Protein AF-A0A453PGH8-F1 (afdb_monomer)

Secondary structure (DSSP, 8-state):
-HHHHHHHHHHHHHHHHHHHHHHHHHHHHHHHHHHHHHHHHHHHHHHHHHHHHHHHHHHHHHHHHHHHHHHHHHTS----PPPPPP-------------HHHHHHTT--HHHHHHHHH--GGGGTT--TTSTTTTTS----------

Structure (mmCIF, N/CA/C/O backbone):
data_AF-A0A453PGH8-F1
#
_entry.id   AF-A0A453PGH8-F1
#
loop_
_atom_site.group_PDB
_atom_site.id
_atom_site.type_symbol
_atom_site.label_atom_id
_atom_site.label_alt_id
_atom_site.label_comp_id
_atom_site.label_asym_id
_atom_site.label_entity_id
_atom_site.label_seq_id
_atom_site.pdbx_PDB_ins_code
_atom_site.Cartn_x
_atom_site.Cartn_y
_atom_site.Cartn_z
_atom_site.occupancy
_atom_site.B_iso_or_equiv
_atom_site.auth_seq_id
_atom_site.auth_comp_id
_atom_site.auth_asym_id
_atom_site.auth_atom_id
_atom_site.pdbx_PDB_model_num
ATOM 1 N N . MET A 1 1 ? 43.476 4.908 -51.889 1.00 69.38 1 MET A N 1
ATOM 2 C CA . MET A 1 1 ? 43.197 3.879 -50.854 1.00 69.38 1 MET A CA 1
ATOM 3 C C . MET A 1 1 ? 42.630 4.506 -49.566 1.00 69.38 1 MET A C 1
ATOM 5 O O . MET A 1 1 ? 42.562 3.860 -48.531 1.00 69.38 1 MET A O 1
ATOM 9 N N . ASP A 1 2 ? 42.123 5.737 -49.634 1.00 84.56 2 ASP A N 1
ATOM 10 C CA . ASP A 1 2 ? 42.103 6.663 -48.493 1.00 84.56 2 ASP A CA 1
ATOM 11 C C . ASP A 1 2 ? 40.789 6.645 -47.694 1.00 84.56 2 ASP A C 1
ATOM 13 O O . ASP A 1 2 ? 40.747 7.006 -46.518 1.00 84.56 2 ASP A O 1
ATOM 17 N N . LEU A 1 3 ? 39.697 6.183 -48.313 1.00 89.62 3 LEU A N 1
ATOM 18 C CA . LEU A 1 3 ? 38.381 6.121 -47.669 1.00 89.62 3 LEU A CA 1
ATOM 19 C C . LEU A 1 3 ? 38.356 5.104 -46.519 1.00 89.62 3 LEU A C 1
ATOM 21 O O . LEU A 1 3 ? 37.729 5.343 -45.489 1.00 89.62 3 LEU A O 1
ATOM 25 N N . TRP A 1 4 ? 39.062 3.984 -46.683 1.00 89.38 4 TRP A N 1
ATOM 26 C CA . TRP A 1 4 ? 39.087 2.904 -45.699 1.00 89.38 4 TRP A CA 1
ATOM 27 C C . TRP A 1 4 ? 39.908 3.275 -44.457 1.00 89.38 4 TRP A C 1
ATOM 29 O O . TRP A 1 4 ? 39.476 3.028 -43.332 1.00 89.38 4 TRP A O 1
ATOM 39 N N . GLU A 1 5 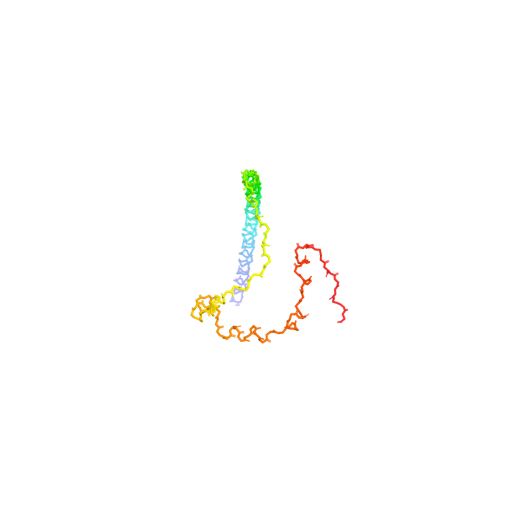? 41.043 3.956 -44.636 1.00 91.38 5 GLU A N 1
ATOM 40 C CA . GLU A 1 5 ? 41.844 4.474 -43.519 1.00 91.38 5 GLU A CA 1
ATOM 41 C C . GLU A 1 5 ? 41.102 5.563 -42.739 1.00 91.38 5 GLU A C 1
ATOM 43 O O . GLU A 1 5 ? 41.084 5.540 -41.506 1.00 91.38 5 GLU A O 1
ATOM 48 N N . ARG A 1 6 ? 40.406 6.469 -43.439 1.00 90.25 6 ARG A N 1
ATOM 49 C CA . ARG A 1 6 ? 39.601 7.516 -42.798 1.00 90.25 6 ARG A CA 1
ATOM 50 C C . ARG A 1 6 ? 38.411 6.942 -42.028 1.00 90.25 6 ARG A C 1
ATOM 52 O O . ARG A 1 6 ? 38.152 7.372 -40.906 1.00 90.25 6 ARG A O 1
ATOM 59 N N . ALA A 1 7 ? 37.728 5.941 -42.587 1.00 91.25 7 ALA A N 1
ATOM 60 C CA . ALA A 1 7 ? 36.650 5.231 -41.900 1.00 91.25 7 ALA A CA 1
ATOM 61 C C . ALA A 1 7 ? 37.157 4.509 -40.639 1.00 91.25 7 ALA A C 1
ATOM 63 O O . ALA A 1 7 ? 36.524 4.585 -39.587 1.00 91.25 7 ALA A O 1
ATOM 64 N N . ARG A 1 8 ? 38.330 3.866 -40.712 1.00 92.25 8 ARG A N 1
ATOM 65 C CA . ARG A 1 8 ? 38.954 3.188 -39.568 1.00 92.25 8 ARG A CA 1
ATOM 66 C C . ARG A 1 8 ? 39.370 4.164 -38.467 1.00 92.25 8 ARG A C 1
ATOM 68 O O . ARG A 1 8 ? 39.142 3.885 -37.293 1.00 92.25 8 ARG A O 1
ATOM 75 N N . SER A 1 9 ? 39.944 5.307 -38.839 1.00 91.44 9 SER A N 1
ATOM 76 C CA . SER A 1 9 ? 40.297 6.376 -37.900 1.00 91.44 9 SER A CA 1
ATOM 77 C C . SER A 1 9 ? 39.057 6.936 -37.194 1.00 91.44 9 SER A C 1
ATOM 79 O O . SER A 1 9 ? 39.047 7.014 -35.967 1.00 91.44 9 SER A O 1
ATOM 81 N N . PHE A 1 10 ? 37.980 7.216 -37.936 1.00 92.81 10 PHE A N 1
ATOM 82 C CA . PHE A 1 10 ? 36.728 7.720 -37.364 1.00 92.81 10 PHE A CA 1
ATOM 83 C C . PHE A 1 10 ? 36.059 6.703 -36.431 1.00 92.81 10 PHE A C 1
ATOM 85 O O . PHE A 1 10 ? 35.632 7.060 -35.335 1.00 92.81 10 PHE A O 1
ATOM 92 N N . ALA A 1 11 ? 36.018 5.424 -36.819 1.00 91.88 11 ALA A N 1
ATOM 93 C CA . ALA A 1 11 ? 35.496 4.357 -35.967 1.00 91.88 11 ALA A CA 1
ATOM 94 C C . ALA A 1 11 ? 36.310 4.211 -34.669 1.00 91.88 11 ALA A C 1
ATOM 96 O O . ALA A 1 11 ? 35.733 4.042 -33.597 1.00 91.88 11 ALA A O 1
ATOM 97 N N . GLY A 1 12 ? 37.640 4.328 -34.748 1.00 91.12 12 GLY A N 1
ATOM 98 C CA . GLY A 1 12 ? 38.514 4.315 -33.574 1.00 91.12 12 GLY A CA 1
ATOM 99 C C . GLY A 1 12 ? 38.273 5.505 -32.641 1.00 91.12 12 GLY A C 1
ATOM 100 O O . GLY A 1 12 ? 38.199 5.333 -31.424 1.00 91.12 12 GLY A O 1
ATOM 101 N N . GLU A 1 13 ? 38.098 6.705 -33.197 1.00 89.56 13 GLU A N 1
ATOM 102 C CA . GLU A 1 13 ? 37.839 7.911 -32.406 1.00 89.56 13 GLU A CA 1
ATOM 103 C C . GLU A 1 13 ? 36.441 7.893 -31.766 1.00 89.56 13 GLU A C 1
ATOM 105 O O . GLU A 1 13 ? 36.288 8.239 -30.592 1.00 89.56 13 GLU A O 1
ATOM 110 N N . ALA A 1 14 ? 35.431 7.407 -32.494 1.00 90.69 14 ALA A N 1
ATOM 111 C CA . ALA A 1 14 ? 34.078 7.212 -31.982 1.00 90.69 14 ALA A CA 1
ATOM 112 C C . ALA A 1 14 ? 34.034 6.159 -30.863 1.00 90.69 14 ALA A C 1
ATOM 114 O O . ALA A 1 14 ? 33.400 6.384 -29.832 1.00 90.69 14 ALA A O 1
ATOM 115 N N . ALA A 1 15 ? 34.753 5.042 -31.020 1.00 90.38 15 ALA A N 1
ATOM 116 C CA . ALA A 1 15 ? 34.853 4.013 -29.988 1.00 90.38 15 ALA A CA 1
ATOM 117 C C . ALA A 1 15 ? 35.498 4.560 -28.704 1.00 90.38 15 ALA A C 1
ATOM 119 O O . ALA A 1 15 ? 34.977 4.342 -27.609 1.00 90.38 15 ALA A O 1
ATOM 120 N N . LYS A 1 16 ? 36.582 5.337 -28.834 1.00 92.06 16 LYS A N 1
ATOM 121 C CA . LYS A 1 16 ? 37.248 5.972 -27.689 1.00 92.06 16 LYS A CA 1
ATOM 122 C C . LYS A 1 16 ? 36.323 6.964 -26.975 1.00 92.06 16 LYS A C 1
ATOM 124 O O . LYS A 1 16 ? 36.160 6.872 -25.761 1.00 92.06 16 LYS A O 1
ATOM 129 N N . ARG A 1 17 ? 35.641 7.837 -27.726 1.00 90.25 17 ARG A N 1
ATOM 130 C CA . ARG A 1 17 ? 34.649 8.785 -27.184 1.00 90.25 17 ARG A CA 1
ATOM 131 C C . ARG A 1 17 ? 33.501 8.070 -26.467 1.00 90.25 17 ARG A C 1
ATOM 133 O O . ARG A 1 17 ? 33.104 8.483 -25.382 1.00 90.25 17 ARG A O 1
ATOM 140 N N . SER A 1 18 ? 32.997 6.973 -27.034 1.00 88.19 18 SER A N 1
ATOM 141 C CA . SER A 1 18 ? 31.947 6.153 -26.415 1.00 88.19 18 SER A CA 1
ATOM 142 C C . SER A 1 18 ? 32.400 5.535 -25.089 1.00 88.19 18 SER A C 1
ATOM 144 O O . SER A 1 18 ? 31.624 5.469 -24.132 1.00 88.19 18 SER A O 1
ATOM 146 N N . GLN A 1 19 ? 33.653 5.086 -25.011 1.00 91.25 19 GLN A N 1
ATOM 147 C CA . GLN A 1 19 ? 34.219 4.515 -23.792 1.00 91.25 19 GLN A CA 1
ATOM 148 C C . GLN A 1 19 ? 34.393 5.577 -22.697 1.00 91.25 19 GLN A C 1
ATOM 150 O O . GLN A 1 19 ? 34.048 5.327 -21.542 1.00 91.25 19 GLN A O 1
ATOM 155 N N . GLU A 1 20 ? 34.874 6.770 -23.054 1.00 89.75 20 GLU A N 1
ATOM 156 C CA . GLU A 1 20 ? 35.023 7.893 -22.120 1.00 89.75 20 GLU A CA 1
ATOM 157 C C . GLU A 1 20 ? 33.671 8.337 -21.545 1.00 89.75 20 GLU A C 1
ATOM 159 O O . GLU A 1 20 ? 33.543 8.479 -20.327 1.00 89.75 20 GLU A O 1
ATOM 164 N N . LEU A 1 21 ? 32.641 8.460 -22.389 1.00 85.25 21 LEU A N 1
ATOM 165 C CA . LEU A 1 21 ? 31.279 8.776 -21.944 1.00 85.25 21 LEU A CA 1
ATOM 166 C C . LEU A 1 21 ? 30.699 7.686 -21.036 1.00 85.25 21 LEU A C 1
ATOM 168 O O . LEU A 1 21 ? 30.074 7.999 -20.026 1.00 85.25 21 LEU A O 1
ATOM 172 N N . SER A 1 22 ? 30.943 6.410 -21.348 1.00 84.62 22 SER A N 1
ATOM 173 C CA . SER A 1 22 ? 30.477 5.291 -20.516 1.00 84.62 22 SER A CA 1
ATOM 174 C C . SER A 1 22 ? 31.127 5.303 -19.130 1.00 84.62 22 SER A C 1
ATOM 176 O O . SER A 1 22 ? 30.452 5.085 -18.125 1.00 84.62 22 SER A O 1
ATOM 178 N N . LEU A 1 23 ? 32.427 5.604 -19.051 1.00 88.56 23 LEU A N 1
ATOM 179 C CA . LEU A 1 23 ? 33.135 5.735 -17.776 1.00 88.56 23 LEU A CA 1
ATOM 180 C C . LEU A 1 23 ? 32.658 6.950 -16.974 1.00 88.56 23 LEU A C 1
ATOM 182 O O 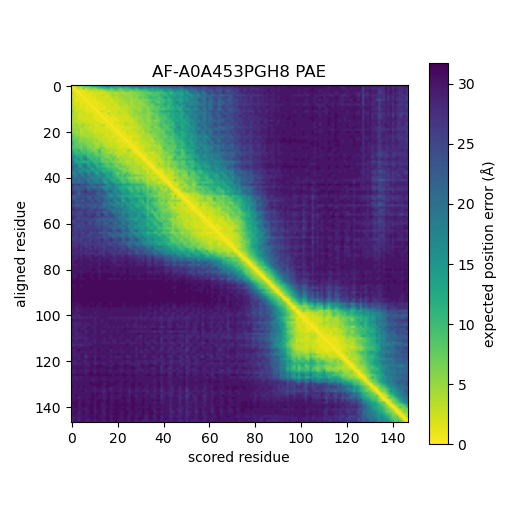. LEU A 1 23 ? 32.524 6.862 -15.753 1.00 88.56 23 LEU A O 1
ATOM 186 N N . GLU A 1 24 ? 32.395 8.079 -17.633 1.00 82.06 24 GLU A N 1
ATOM 187 C CA . GLU A 1 24 ? 31.869 9.272 -16.968 1.00 82.06 24 GLU A CA 1
ATOM 188 C C . GLU A 1 24 ? 30.445 9.045 -16.434 1.00 82.06 24 GLU A C 1
ATOM 190 O O . GLU A 1 24 ? 30.158 9.360 -15.276 1.00 82.06 24 GLU A O 1
ATOM 195 N N . ALA A 1 25 ? 29.580 8.412 -17.232 1.00 84.50 25 ALA A N 1
ATOM 196 C CA . ALA A 1 25 ? 28.227 8.038 -16.837 1.00 84.50 25 ALA A CA 1
ATOM 197 C C . ALA A 1 25 ? 28.231 7.055 -15.658 1.00 84.50 25 ALA A C 1
ATOM 199 O O . ALA 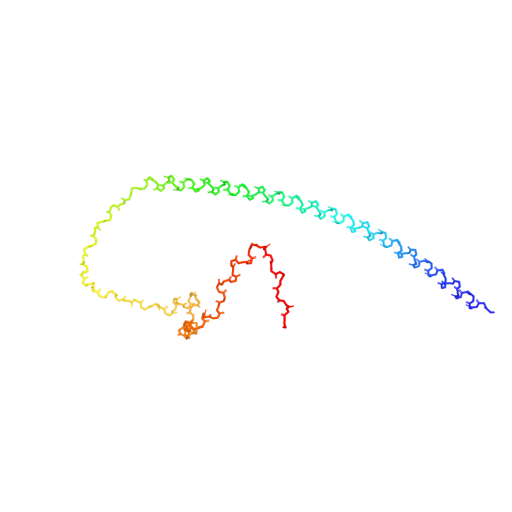A 1 25 ? 27.495 7.252 -14.691 1.00 84.50 25 ALA A O 1
ATOM 200 N N . ALA A 1 26 ? 29.107 6.047 -15.682 1.00 81.38 26 ALA A N 1
ATOM 201 C CA . ALA A 1 26 ? 29.256 5.101 -14.579 1.00 81.38 26 ALA A CA 1
ATOM 202 C C . ALA A 1 26 ? 29.713 5.793 -13.283 1.00 81.38 26 ALA A C 1
ATOM 204 O O . ALA A 1 26 ? 29.167 5.526 -12.210 1.00 81.38 26 ALA A O 1
ATOM 205 N N . LYS A 1 27 ? 30.666 6.732 -13.368 1.00 86.31 27 LYS A N 1
ATOM 206 C CA . LYS A 1 27 ? 31.112 7.529 -12.212 1.00 86.31 27 LYS A CA 1
ATOM 207 C C . LYS A 1 27 ? 29.983 8.386 -11.646 1.00 86.31 27 LYS A C 1
ATOM 209 O O . LYS A 1 27 ? 29.750 8.341 -10.440 1.00 86.31 27 LYS A O 1
ATOM 214 N N . ARG A 1 28 ? 29.252 9.120 -12.494 1.00 84.06 28 ARG A N 1
ATOM 215 C CA . ARG A 1 28 ? 28.097 9.921 -12.052 1.00 84.06 28 ARG A CA 1
ATOM 216 C C . ARG A 1 28 ? 27.007 9.050 -11.435 1.00 84.06 28 ARG A C 1
ATOM 218 O O . ARG A 1 28 ? 26.508 9.384 -10.367 1.00 84.06 28 ARG A O 1
ATOM 225 N N . SER A 1 29 ? 26.695 7.908 -12.046 1.00 80.00 29 SER A N 1
ATOM 226 C CA . SER A 1 29 ? 25.727 6.951 -11.504 1.00 80.00 29 SER A CA 1
ATOM 227 C C . SER A 1 29 ? 26.145 6.443 -10.123 1.00 80.00 29 SER A C 1
ATOM 229 O O . SER A 1 29 ? 25.318 6.381 -9.220 1.00 80.00 29 SER A O 1
ATOM 231 N N . SER A 1 30 ? 27.424 6.116 -9.928 1.00 82.50 30 SER A N 1
ATOM 232 C CA . SER A 1 30 ? 27.945 5.639 -8.641 1.00 82.50 30 SER A CA 1
ATOM 233 C C . SER A 1 30 ? 27.854 6.699 -7.536 1.00 82.50 30 SER A C 1
ATOM 235 O O . SER A 1 30 ? 27.433 6.397 -6.416 1.00 82.50 30 SER A 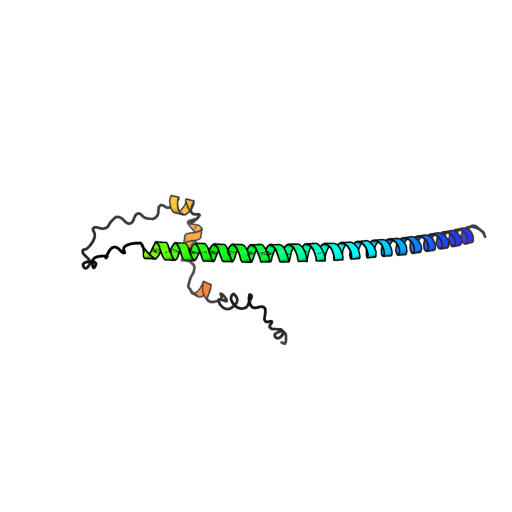O 1
ATOM 237 N N . VAL A 1 31 ? 28.176 7.959 -7.856 1.00 82.88 31 VAL A N 1
ATOM 238 C CA . VAL A 1 31 ? 28.031 9.085 -6.919 1.00 82.88 31 VAL A CA 1
ATOM 239 C C . VAL A 1 31 ? 26.564 9.269 -6.525 1.00 82.88 31 VAL A C 1
ATOM 241 O O . VAL A 1 31 ? 26.261 9.289 -5.336 1.00 82.88 31 VAL A O 1
ATOM 244 N N . LEU A 1 32 ? 25.646 9.300 -7.497 1.00 75.50 32 LEU A N 1
ATOM 245 C CA . LEU A 1 32 ? 24.212 9.465 -7.239 1.00 75.50 32 LEU A CA 1
ATOM 246 C C . LEU A 1 32 ? 23.629 8.329 -6.391 1.00 75.50 32 LEU A C 1
ATOM 248 O O . LEU A 1 32 ? 22.872 8.590 -5.456 1.00 75.50 32 LEU A O 1
ATOM 252 N N . VAL A 1 33 ? 23.998 7.076 -6.675 1.00 75.94 33 VAL A N 1
ATOM 253 C CA . VAL A 1 33 ? 23.580 5.915 -5.872 1.00 75.94 33 VAL A CA 1
ATOM 254 C C . VAL A 1 33 ? 24.114 6.032 -4.445 1.00 75.94 33 VAL A C 1
ATOM 256 O O . VAL A 1 33 ? 23.368 5.806 -3.495 1.00 75.94 33 VAL A O 1
ATOM 259 N N . SER A 1 34 ? 25.371 6.442 -4.273 1.00 76.81 34 SER A N 1
ATOM 260 C CA . SER A 1 34 ? 25.989 6.598 -2.951 1.00 76.81 34 SER A CA 1
ATOM 261 C C . SER A 1 34 ? 25.343 7.717 -2.128 1.00 76.81 34 SER A C 1
ATOM 263 O O . SER A 1 34 ? 25.092 7.540 -0.936 1.00 76.81 34 SER A O 1
ATOM 265 N N . GLU A 1 35 ? 25.044 8.860 -2.748 1.00 75.00 35 GLU A N 1
ATOM 266 C CA . GLU A 1 35 ? 24.349 9.977 -2.096 1.00 75.00 35 GLU A CA 1
ATOM 267 C C . GLU A 1 35 ? 22.904 9.608 -1.738 1.00 75.00 35 GLU A C 1
ATOM 269 O O . GLU A 1 35 ? 22.455 9.853 -0.617 1.00 75.00 35 GLU A O 1
ATOM 274 N N . THR A 1 36 ? 22.200 8.928 -2.648 1.00 65.31 36 THR A N 1
ATOM 275 C CA . THR A 1 36 ? 20.830 8.446 -2.418 1.00 65.31 36 THR A CA 1
ATOM 276 C C . THR A 1 36 ? 20.787 7.409 -1.298 1.00 65.31 36 THR A C 1
ATOM 278 O O . THR A 1 36 ? 19.919 7.482 -0.431 1.00 65.31 36 THR A O 1
ATOM 281 N N . ALA A 1 37 ? 21.748 6.482 -1.252 1.00 74.06 37 ALA A N 1
ATOM 282 C CA . ALA A 1 37 ? 21.843 5.480 -0.194 1.00 74.06 37 ALA A CA 1
ATOM 283 C C . ALA A 1 37 ? 22.105 6.117 1.181 1.00 74.06 37 ALA A C 1
ATOM 285 O O . ALA A 1 37 ? 21.474 5.734 2.167 1.00 74.06 37 ALA A O 1
ATOM 286 N N . LYS A 1 38 ? 22.989 7.122 1.257 1.00 79.75 38 LYS A N 1
ATOM 287 C CA . LYS A 1 38 ? 23.236 7.873 2.500 1.00 79.75 38 LYS A CA 1
ATOM 288 C C . LYS A 1 38 ? 21.983 8.602 2.974 1.00 79.75 38 LYS A C 1
ATOM 290 O O . LYS A 1 38 ? 21.583 8.426 4.122 1.00 79.75 38 LYS A O 1
ATOM 295 N N . LYS A 1 39 ? 21.335 9.355 2.082 1.00 77.44 39 LYS A N 1
ATOM 296 C CA . LYS A 1 39 ? 20.116 10.105 2.404 1.00 77.44 39 LYS A CA 1
ATOM 297 C C . LYS A 1 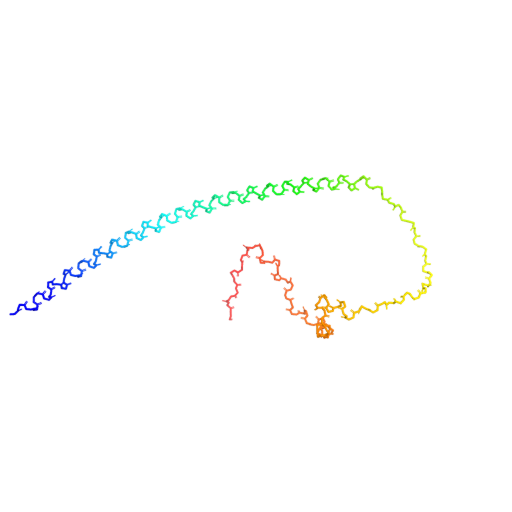39 ? 18.959 9.183 2.795 1.00 77.44 39 LYS A C 1
ATOM 299 O O . LYS A 1 39 ? 18.238 9.468 3.742 1.00 77.44 39 LYS A O 1
ATOM 304 N N . SER A 1 40 ? 18.810 8.045 2.116 1.00 72.12 40 SER A N 1
ATOM 305 C CA . SER A 1 40 ? 17.816 7.025 2.467 1.00 72.12 40 SER A CA 1
ATOM 306 C C . SER A 1 40 ? 18.045 6.465 3.875 1.00 72.12 40 SER A C 1
ATOM 308 O O . SER A 1 40 ? 17.096 6.367 4.653 1.00 72.12 40 SER A O 1
ATOM 310 N N . LYS A 1 41 ? 19.299 6.159 4.233 1.00 79.44 41 LYS A N 1
ATOM 311 C CA . LYS A 1 41 ? 19.654 5.677 5.574 1.00 79.44 41 LYS A CA 1
ATOM 312 C C . LYS A 1 41 ? 19.331 6.707 6.662 1.00 79.44 41 LYS A C 1
ATOM 314 O O . LYS A 1 41 ? 18.803 6.326 7.703 1.00 79.44 41 LYS A O 1
ATOM 319 N N . GLU A 1 42 ? 19.625 7.981 6.414 1.00 74.25 42 GLU A N 1
ATOM 320 C CA . GLU A 1 42 ? 19.322 9.086 7.333 1.00 74.25 42 GLU A CA 1
ATOM 321 C C . GLU A 1 42 ? 17.811 9.220 7.567 1.00 74.25 42 GLU A C 1
ATOM 323 O O . GLU A 1 42 ? 17.358 9.097 8.706 1.00 74.25 42 GLU A O 1
ATOM 328 N N . ILE A 1 43 ? 17.020 9.306 6.489 1.00 74.00 43 ILE A N 1
ATOM 329 C CA . ILE A 1 43 ? 15.553 9.414 6.559 1.00 74.00 43 ILE A CA 1
ATOM 330 C C . ILE A 1 43 ? 14.942 8.223 7.307 1.00 74.00 43 ILE A C 1
ATOM 332 O O . ILE A 1 43 ? 14.054 8.406 8.143 1.00 74.00 43 ILE A O 1
ATOM 336 N N . PHE A 1 44 ? 15.416 7.001 7.039 1.00 67.69 44 PHE A N 1
ATOM 337 C CA . PHE A 1 44 ? 14.934 5.809 7.736 1.00 67.69 44 PHE A CA 1
ATOM 338 C C . PHE A 1 44 ? 15.246 5.871 9.234 1.00 67.69 44 PHE A C 1
ATOM 340 O O . PHE A 1 44 ? 14.379 5.578 10.054 1.00 67.69 44 PHE A O 1
ATOM 347 N N . SER A 1 45 ? 16.458 6.294 9.604 1.00 69.00 45 SER A N 1
ATOM 348 C CA . SER A 1 45 ? 16.850 6.410 11.010 1.00 69.00 45 SER A CA 1
ATOM 349 C C . SER A 1 45 ? 16.066 7.490 11.759 1.00 69.00 45 SER A C 1
ATOM 351 O O . SER A 1 45 ? 15.555 7.212 12.841 1.00 69.00 45 SER A O 1
ATOM 353 N N . GLU A 1 46 ? 15.881 8.676 11.175 1.00 66.31 46 GLU A N 1
ATOM 354 C CA . GLU A 1 46 ? 15.097 9.749 11.796 1.00 66.31 46 GLU A CA 1
ATOM 355 C C . GLU A 1 46 ? 13.620 9.369 11.939 1.00 66.31 46 GLU A C 1
ATOM 357 O O . GLU A 1 46 ? 13.005 9.624 12.975 1.00 66.31 46 GLU A O 1
ATOM 362 N N . THR A 1 47 ? 13.049 8.713 10.927 1.00 66.00 47 THR A N 1
ATOM 363 C CA . THR A 1 47 ? 11.652 8.258 10.962 1.00 66.00 47 THR A CA 1
ATOM 364 C C . THR A 1 47 ? 11.459 7.140 11.986 1.00 66.00 47 THR A C 1
ATOM 366 O O . THR A 1 47 ? 10.480 7.153 12.729 1.00 66.00 47 THR A O 1
ATOM 369 N N . ALA A 1 48 ? 12.402 6.199 12.079 1.00 71.88 48 ALA A N 1
ATOM 370 C CA . ALA A 1 48 ? 12.354 5.122 13.064 1.00 71.88 48 ALA A CA 1
ATOM 371 C C . ALA A 1 48 ? 12.458 5.650 14.505 1.00 71.88 48 ALA A C 1
ATOM 373 O O . ALA A 1 48 ? 11.759 5.151 15.388 1.00 71.88 48 ALA A O 1
ATOM 374 N N . ILE A 1 49 ? 13.295 6.667 14.743 1.00 80.94 49 ILE A N 1
ATOM 375 C CA . ILE A 1 49 ? 13.414 7.318 16.055 1.00 80.94 49 ILE A CA 1
ATOM 376 C C . ILE A 1 49 ? 12.103 8.027 16.409 1.00 80.94 49 ILE A C 1
ATOM 378 O O . ILE A 1 49 ? 11.506 7.696 17.431 1.00 80.94 49 ILE A O 1
ATOM 382 N N . LYS A 1 50 ? 11.592 8.899 15.529 1.00 77.12 50 LYS A N 1
ATOM 383 C CA . LYS A 1 50 ? 10.331 9.624 15.771 1.00 77.12 50 LYS A CA 1
ATOM 384 C C . LYS A 1 50 ? 9.147 8.680 15.975 1.00 77.12 50 LYS A C 1
ATOM 386 O O . LYS A 1 50 ? 8.338 8.885 16.873 1.00 77.12 50 LYS A O 1
ATOM 391 N N . SER A 1 51 ? 9.056 7.612 15.181 1.00 73.56 51 SER A N 1
ATOM 392 C CA . SER A 1 51 ? 8.009 6.594 15.332 1.00 73.56 51 SER A CA 1
ATOM 393 C C . SER A 1 51 ? 8.078 5.900 16.695 1.00 73.56 51 SER A C 1
ATOM 395 O O . SER A 1 51 ? 7.040 5.698 17.327 1.00 73.56 51 SER A O 1
ATOM 397 N N . ARG A 1 52 ? 9.284 5.577 17.181 1.00 77.69 52 ARG A N 1
ATOM 398 C CA . ARG A 1 52 ? 9.475 4.987 18.511 1.00 77.69 52 ARG A CA 1
ATOM 399 C C . ARG A 1 52 ? 9.065 5.948 19.626 1.00 77.69 52 ARG A C 1
ATOM 401 O O . ARG A 1 52 ? 8.432 5.511 20.582 1.00 77.69 52 ARG A O 1
ATOM 408 N N . GLU A 1 53 ? 9.414 7.226 19.509 1.00 81.12 53 GLU A N 1
ATOM 409 C CA . GLU A 1 53 ? 9.037 8.252 20.488 1.00 81.12 53 GLU A CA 1
ATOM 410 C C . GLU A 1 53 ? 7.515 8.425 20.557 1.00 81.12 53 GLU A C 1
ATOM 412 O O . GLU A 1 53 ? 6.943 8.369 21.644 1.00 81.12 53 GLU A O 1
ATOM 417 N N . MET A 1 54 ? 6.844 8.508 19.403 1.00 73.38 54 MET A N 1
ATOM 418 C CA . MET A 1 54 ? 5.381 8.591 19.335 1.00 73.38 54 MET A CA 1
ATOM 419 C C . MET A 1 54 ? 4.695 7.356 19.929 1.00 73.38 54 MET A C 1
ATOM 421 O O . MET A 1 54 ? 3.710 7.485 20.652 1.00 73.38 54 MET A O 1
ATOM 425 N N . ALA A 1 55 ? 5.213 6.154 19.655 1.00 77.56 55 ALA A N 1
ATOM 426 C CA . ALA A 1 55 ? 4.672 4.920 20.223 1.00 77.56 55 ALA A CA 1
ATOM 427 C C . ALA A 1 55 ? 4.813 4.884 21.755 1.00 77.56 55 ALA A C 1
ATOM 429 O O . ALA A 1 55 ? 3.877 4.492 22.456 1.00 77.56 55 ALA A O 1
ATOM 430 N N . ALA A 1 56 ? 5.957 5.325 22.286 1.00 84.25 56 ALA A N 1
ATOM 431 C CA . ALA A 1 56 ? 6.182 5.399 23.727 1.00 84.25 56 ALA A CA 1
ATOM 432 C C . ALA A 1 56 ? 5.254 6.424 24.403 1.00 84.25 56 ALA A C 1
ATOM 434 O O . ALA A 1 56 ? 4.701 6.148 25.468 1.00 84.25 56 ALA A O 1
ATOM 435 N N . GLU A 1 57 ? 5.040 7.582 23.775 1.00 80.00 57 GLU A N 1
ATOM 436 C CA . GLU A 1 57 ? 4.139 8.614 24.291 1.00 80.00 57 GLU A CA 1
ATOM 437 C C . GLU A 1 57 ? 2.669 8.171 24.265 1.00 80.00 57 GLU A C 1
ATOM 439 O O . GLU A 1 57 ? 1.973 8.310 25.272 1.00 80.00 57 GLU A O 1
ATOM 444 N N . ALA A 1 58 ? 2.215 7.558 23.169 1.00 82.06 58 ALA A N 1
ATOM 445 C CA . ALA A 1 58 ? 0.866 7.006 23.063 1.00 82.06 58 ALA A CA 1
ATOM 446 C C . ALA A 1 58 ? 0.613 5.900 24.101 1.00 82.06 58 ALA A C 1
ATOM 448 O O . ALA A 1 58 ? -0.449 5.868 24.721 1.00 82.06 58 ALA A O 1
ATOM 449 N N . THR A 1 59 ? 1.605 5.034 24.343 1.00 85.25 59 THR A N 1
ATOM 450 C CA . THR A 1 59 ? 1.515 3.992 25.381 1.00 85.25 59 THR A CA 1
ATOM 451 C C . THR A 1 59 ? 1.340 4.624 26.761 1.00 85.25 59 THR A C 1
ATOM 453 O O . THR A 1 59 ? 0.403 4.292 27.480 1.00 85.25 59 THR A O 1
ATOM 456 N N . LYS A 1 60 ? 2.161 5.628 27.094 1.00 90.38 60 LYS A N 1
ATOM 457 C CA . LYS A 1 60 ? 2.052 6.352 28.367 1.00 90.38 60 LYS A CA 1
ATOM 458 C C . LYS A 1 60 ? 0.691 7.038 28.532 1.00 90.38 60 LYS A C 1
ATOM 460 O O . LYS A 1 60 ? 0.141 7.050 29.630 1.00 90.38 60 LYS A O 1
ATOM 465 N N . GLN A 1 61 ? 0.140 7.624 27.468 1.00 88.31 61 GLN A N 1
ATOM 466 C CA . GLN A 1 61 ? -1.195 8.227 27.509 1.00 88.31 61 GLN A CA 1
ATOM 467 C C . GLN A 1 61 ? -2.295 7.181 27.733 1.00 88.31 61 GLN A C 1
ATOM 469 O O . GLN A 1 61 ? -3.212 7.430 28.517 1.00 88.31 61 GLN A O 1
ATOM 474 N N . ALA A 1 62 ? -2.187 6.011 27.099 1.00 86.75 62 ALA A N 1
ATOM 475 C CA . ALA A 1 62 ? -3.115 4.906 27.313 1.00 86.75 62 ALA A CA 1
ATOM 476 C C . ALA A 1 62 ? -3.086 4.411 28.768 1.00 86.75 62 ALA A C 1
ATOM 478 O O . ALA A 1 62 ? -4.147 4.232 29.363 1.00 86.75 62 ALA A O 1
ATOM 479 N N . ASP A 1 63 ? -1.899 4.282 29.371 1.00 88.12 63 ASP A N 1
ATOM 480 C CA . ASP A 1 63 ? -1.750 3.897 30.781 1.00 88.12 63 ASP A CA 1
ATOM 481 C C . ASP A 1 63 ? -2.404 4.915 31.733 1.00 88.12 63 ASP A C 1
ATOM 483 O O . ASP A 1 63 ? -3.104 4.541 32.678 1.00 88.12 63 ASP A O 1
ATOM 487 N N . LEU A 1 64 ? -2.230 6.217 31.471 1.00 88.88 64 LEU A N 1
ATOM 488 C CA . LEU A 1 64 ? -2.864 7.276 32.264 1.00 88.88 64 LEU A CA 1
ATOM 489 C C . LEU A 1 64 ? -4.393 7.233 32.163 1.00 88.88 64 LEU A C 1
ATOM 491 O O . LEU A 1 64 ? -5.081 7.415 33.169 1.00 88.88 64 LEU A O 1
ATOM 495 N N . LEU A 1 65 ? -4.927 7.001 30.962 1.00 89.69 65 LEU A N 1
ATOM 496 C CA . LEU A 1 65 ? -6.366 6.887 30.739 1.00 89.69 65 LEU A CA 1
ATOM 497 C C . LEU A 1 65 ? -6.936 5.638 31.423 1.00 89.69 65 LEU A C 1
ATOM 499 O O . LEU A 1 65 ? -7.963 5.723 32.095 1.00 89.69 65 LEU A O 1
ATOM 503 N N . ALA A 1 66 ? -6.251 4.498 31.305 1.00 84.31 66 ALA A N 1
ATOM 504 C CA . ALA A 1 66 ? -6.642 3.254 31.959 1.00 84.31 66 ALA A CA 1
ATOM 505 C C . ALA A 1 66 ? -6.712 3.422 33.485 1.00 84.31 66 ALA A C 1
ATOM 507 O O . ALA A 1 66 ? -7.699 3.023 34.103 1.00 84.31 66 ALA A O 1
ATOM 508 N N . GLY A 1 67 ? -5.722 4.094 34.085 1.00 83.75 67 GLY A N 1
ATOM 509 C CA . GLY A 1 67 ? -5.739 4.428 35.509 1.00 83.75 67 GLY A CA 1
ATOM 510 C C . GLY A 1 67 ? -6.938 5.298 35.904 1.00 83.75 67 GLY A C 1
ATOM 511 O O . GLY A 1 67 ? -7.619 4.997 36.883 1.00 83.75 67 GLY A O 1
ATOM 512 N N . GLN A 1 68 ? -7.249 6.338 35.122 1.00 86.00 68 GLN A N 1
ATOM 513 C CA . GLN A 1 68 ? -8.406 7.207 35.381 1.00 86.00 68 GLN A CA 1
ATOM 514 C C . GLN A 1 68 ? -9.735 6.446 35.320 1.00 86.00 68 GLN A C 1
ATOM 516 O O . GLN A 1 68 ? -10.578 6.621 36.198 1.00 86.00 68 GLN A O 1
ATOM 521 N N . ILE A 1 69 ? -9.911 5.567 34.328 1.00 82.50 69 ILE A N 1
ATOM 522 C CA . ILE A 1 69 ? -11.114 4.732 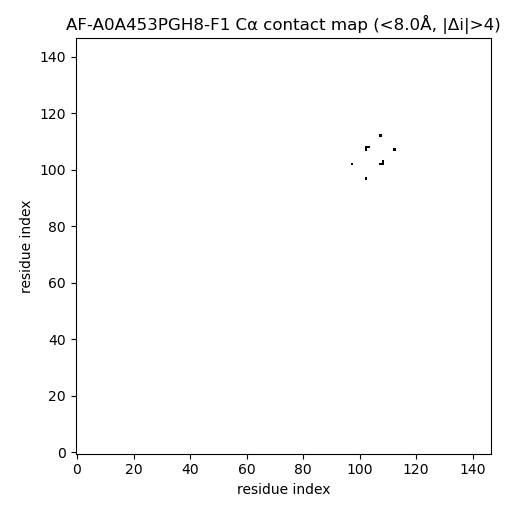34.203 1.00 82.50 69 ILE A CA 1
ATOM 523 C C . ILE A 1 69 ? -11.250 3.800 35.412 1.00 82.50 69 ILE A C 1
ATOM 525 O O . ILE A 1 69 ? -12.345 3.657 35.952 1.00 82.50 69 ILE A O 1
ATOM 529 N N . MET A 1 70 ? -10.150 3.204 35.876 1.00 77.19 70 MET A N 1
ATOM 530 C CA . MET A 1 70 ? -10.165 2.302 37.030 1.00 77.19 70 MET A CA 1
ATOM 531 C C . MET A 1 70 ? -10.540 3.034 38.330 1.00 77.19 70 MET A C 1
ATOM 533 O O . MET A 1 70 ? -11.305 2.509 39.144 1.00 77.19 70 MET A O 1
ATOM 537 N N . HIS A 1 71 ? -10.068 4.273 38.495 1.00 76.25 71 HIS A N 1
ATOM 538 C CA . HIS A 1 71 ? -10.475 5.140 39.601 1.00 76.25 71 HIS A CA 1
ATOM 539 C C . HIS A 1 71 ? -11.962 5.512 39.530 1.00 76.25 71 HIS A C 1
ATOM 541 O O . HIS A 1 71 ? -12.653 5.388 40.537 1.00 76.25 71 HIS A O 1
ATOM 547 N N . LEU A 1 72 ? -12.476 5.899 38.356 1.00 77.50 72 LEU A N 1
ATOM 548 C CA . LEU A 1 72 ? -13.897 6.221 38.179 1.00 77.50 72 LEU A CA 1
ATOM 549 C C . LEU A 1 72 ? -14.806 5.012 38.429 1.00 77.50 72 LEU A C 1
ATOM 551 O O . LEU A 1 72 ? -15.841 5.151 39.071 1.00 77.50 72 LEU A O 1
ATOM 555 N N . ALA A 1 73 ? -14.423 3.825 37.957 1.00 65.94 73 ALA A N 1
ATOM 556 C CA . ALA A 1 73 ? -15.211 2.606 38.136 1.00 65.94 73 ALA A CA 1
ATOM 557 C C . ALA A 1 73 ? -15.340 2.180 39.610 1.00 65.94 73 ALA A C 1
ATOM 559 O O . ALA A 1 73 ? -16.320 1.536 39.974 1.00 65.94 73 ALA A O 1
ATOM 560 N N . SER A 1 74 ? -14.377 2.557 40.456 1.00 67.44 74 SER A N 1
ATOM 561 C CA . SER A 1 74 ? -14.398 2.251 41.892 1.00 67.44 74 SER A CA 1
ATOM 562 C C . SER A 1 74 ? -15.374 3.132 42.682 1.00 67.44 74 SER A C 1
ATOM 564 O O . SER A 1 74 ? -15.779 2.752 43.777 1.00 67.44 74 SER A O 1
ATOM 566 N N . ASP A 1 75 ? -15.760 4.288 42.134 1.00 64.00 75 ASP A N 1
ATOM 567 C CA . ASP A 1 75 ? -16.639 5.265 42.792 1.00 64.00 75 ASP A CA 1
ATOM 568 C C . ASP A 1 75 ? -18.125 5.070 42.429 1.00 64.00 75 ASP A C 1
ATOM 570 O O . ASP A 1 75 ? -19.004 5.722 42.988 1.00 64.00 75 ASP A O 1
ATOM 574 N N . ILE A 1 76 ? -18.438 4.153 41.503 1.00 60.19 76 ILE A N 1
ATOM 575 C CA . ILE A 1 76 ? -19.817 3.859 41.091 1.00 60.19 76 ILE A CA 1
ATOM 576 C C . ILE A 1 76 ? -20.452 2.913 42.125 1.00 60.19 76 ILE A C 1
ATOM 578 O O . ILE A 1 76 ? -20.020 1.762 42.243 1.00 60.19 76 ILE A O 1
ATOM 582 N N . PRO A 1 77 ? -21.510 3.325 42.851 1.00 58.66 77 PRO A N 1
ATOM 583 C CA . PRO A 1 77 ? -22.240 2.424 43.731 1.00 58.66 77 PRO A CA 1
ATOM 584 C C . PRO A 1 77 ? -22.908 1.347 42.877 1.00 58.66 77 PRO A C 1
ATOM 586 O O . PRO A 1 77 ? -23.758 1.655 42.043 1.00 58.66 77 PRO A O 1
ATOM 589 N N . VAL A 1 78 ? -22.532 0.083 43.070 1.00 58.22 78 VAL A N 1
ATOM 590 C CA . VAL A 1 78 ? -23.194 -1.050 42.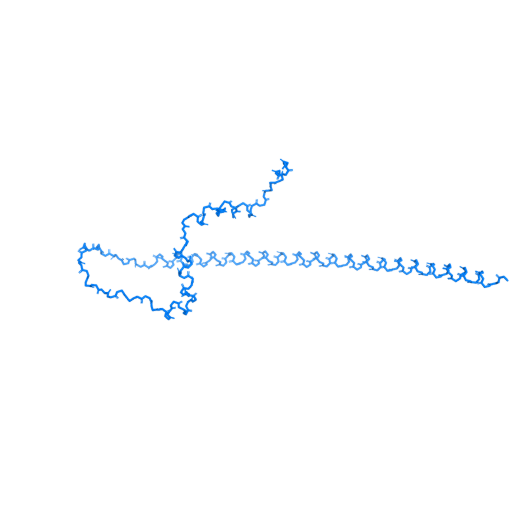413 1.00 58.22 78 VAL A CA 1
ATOM 591 C C . VAL A 1 78 ? -24.635 -1.114 42.937 1.00 58.22 78 VAL A C 1
ATOM 593 O O . VAL A 1 78 ? -24.821 -1.375 44.130 1.00 58.22 78 VAL A O 1
ATOM 596 N 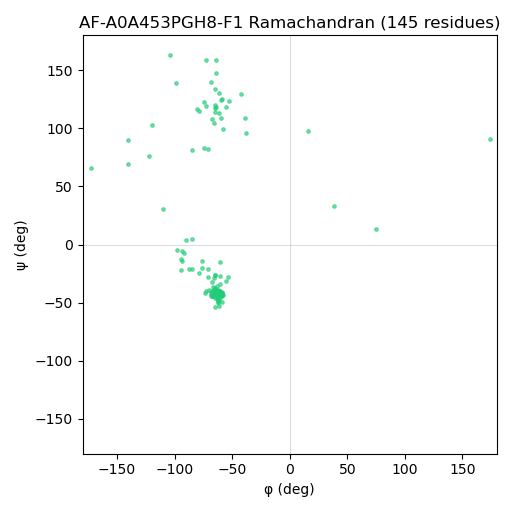N . PRO A 1 79 ? -25.677 -0.878 42.114 1.00 58.56 79 PRO A N 1
ATOM 597 C CA . PRO A 1 79 ? -27.040 -1.113 42.561 1.00 58.56 79 PRO A CA 1
ATOM 598 C C . PRO A 1 79 ? -27.197 -2.615 42.811 1.00 58.56 79 PRO A C 1
ATOM 600 O O . PRO A 1 79 ? -26.991 -3.433 41.915 1.00 58.56 79 PRO A O 1
ATOM 603 N N . SER A 1 80 ? -27.521 -2.985 44.050 1.00 57.03 80 SER A N 1
ATOM 604 C CA . SER A 1 80 ? -27.852 -4.363 44.415 1.00 57.03 80 SER A CA 1
ATOM 605 C C . SER A 1 80 ? -29.060 -4.809 43.589 1.00 57.03 80 SER A C 1
ATOM 607 O O . SER A 1 80 ? -30.168 -4.311 43.782 1.00 57.03 80 SER A O 1
ATOM 609 N N . ILE A 1 81 ? -28.835 -5.708 42.632 1.00 60.31 81 ILE A N 1
ATOM 610 C CA . ILE A 1 81 ? -29.893 -6.296 41.811 1.00 60.31 81 ILE A CA 1
ATOM 611 C C . ILE A 1 81 ? -30.661 -7.282 42.710 1.00 60.31 81 ILE A C 1
ATOM 613 O O . ILE A 1 81 ? -30.044 -8.217 43.228 1.00 60.31 81 ILE A O 1
ATOM 617 N N . PRO A 1 82 ? -31.975 -7.100 42.943 1.00 59.12 82 PRO A N 1
ATOM 618 C CA . PRO A 1 82 ? -32.764 -8.065 43.699 1.00 59.12 82 PRO A CA 1
ATOM 619 C C . PRO A 1 82 ? -32.832 -9.413 42.954 1.00 59.12 82 PRO A C 1
ATOM 621 O O . PRO A 1 82 ? -32.829 -9.431 41.720 1.00 59.12 82 PRO A O 1
ATOM 624 N N . PRO A 1 83 ? -32.904 -10.552 43.668 1.00 55.62 83 PRO A N 1
ATOM 625 C CA . PRO A 1 83 ? -32.991 -11.866 43.044 1.00 55.62 83 PRO A CA 1
ATOM 626 C C . PRO A 1 83 ? -34.269 -11.974 42.204 1.00 55.62 83 PRO A C 1
ATOM 628 O O . PRO A 1 83 ? -35.363 -11.643 42.659 1.00 55.62 83 PRO A O 1
ATOM 631 N N . ILE A 1 84 ? -34.103 -12.434 40.966 1.00 55.97 84 ILE A N 1
ATOM 632 C CA . ILE A 1 84 ? -35.162 -12.586 39.966 1.00 55.97 84 ILE A CA 1
ATOM 633 C C . ILE A 1 84 ? -36.167 -13.639 40.476 1.00 55.97 84 ILE A C 1
ATOM 635 O O . ILE A 1 84 ? -35.767 -14.789 40.682 1.00 55.97 84 ILE A O 1
ATOM 639 N N . PRO A 1 85 ? -37.454 -13.305 40.696 1.00 48.47 85 PRO A N 1
ATOM 640 C CA . PRO A 1 85 ? -38.461 -14.308 41.011 1.00 48.47 85 PRO A CA 1
ATOM 641 C C . PRO A 1 85 ? -38.717 -15.204 39.794 1.00 48.47 85 PRO A C 1
ATOM 643 O O . PRO A 1 85 ? -38.750 -14.748 38.651 1.00 48.47 85 PRO A O 1
ATOM 646 N N . ALA A 1 86 ? -38.878 -16.499 40.061 1.00 50.41 86 ALA A N 1
ATOM 647 C CA . ALA A 1 86 ? -39.114 -17.531 39.066 1.00 50.41 86 ALA A CA 1
ATOM 648 C C . ALA A 1 86 ? -40.299 -17.195 38.139 1.00 50.41 86 ALA A C 1
ATOM 650 O O . ALA A 1 86 ? -41.417 -16.960 38.591 1.00 50.41 86 ALA A O 1
ATOM 651 N N . ILE A 1 87 ? -39.989 -17.183 36.840 1.00 52.72 87 ILE A N 1
ATOM 652 C CA . ILE A 1 87 ? -40.821 -17.442 35.657 1.00 52.72 87 ILE A CA 1
ATOM 653 C C . ILE A 1 87 ? -42.339 -17.413 35.917 1.00 52.72 87 ILE A C 1
ATOM 655 O O . ILE A 1 87 ? -42.948 -18.413 36.293 1.00 52.72 87 ILE A O 1
ATOM 659 N N . SER A 1 88 ? -42.960 -16.273 35.616 1.00 45.12 88 SER A N 1
ATOM 660 C CA . SER A 1 88 ? -44.373 -16.208 35.224 1.00 45.12 88 SER A CA 1
ATOM 661 C C . SER A 1 88 ? -44.441 -16.128 33.693 1.00 45.12 88 SER A C 1
ATOM 663 O O . SER A 1 88 ? -43.611 -15.420 33.117 1.00 45.12 88 SER A O 1
ATOM 665 N N . PRO A 1 89 ? -45.372 -16.824 33.008 1.00 47.34 89 PRO A N 1
ATOM 666 C CA . PRO A 1 89 ? -45.496 -16.732 31.557 1.00 47.34 89 PRO A CA 1
ATOM 667 C C . PRO A 1 89 ? -45.829 -15.292 31.158 1.00 47.34 89 PRO A C 1
ATOM 669 O O . PRO A 1 89 ? -46.891 -14.767 31.494 1.00 47.34 89 PRO A O 1
ATOM 672 N N . LEU A 1 90 ? -44.889 -14.649 30.471 1.00 43.03 90 LEU A N 1
ATOM 673 C CA . LEU A 1 90 ? -45.076 -13.351 29.840 1.00 43.03 90 LEU A CA 1
ATOM 674 C C . LEU A 1 90 ? -46.135 -13.513 28.730 1.00 43.03 90 LEU A C 1
ATOM 676 O O . LEU A 1 90 ? -46.035 -14.476 27.962 1.00 43.03 90 LEU A O 1
ATOM 680 N N . PRO A 1 91 ? -47.144 -12.629 28.600 1.00 44.06 91 PRO A N 1
ATOM 681 C CA . PRO A 1 91 ? -47.945 -12.601 27.386 1.00 44.06 91 PRO A CA 1
ATOM 682 C C . PRO A 1 91 ? -46.989 -12.315 26.231 1.00 44.06 91 PRO A C 1
ATOM 684 O O . PRO A 1 91 ? -46.237 -11.346 26.293 1.00 44.06 91 PRO A O 1
ATOM 687 N N . SER A 1 92 ? -46.994 -13.205 25.238 1.00 46.69 92 SER A N 1
ATOM 688 C CA . SER A 1 92 ? -46.231 -13.138 23.994 1.00 46.69 92 SER A CA 1
ATOM 689 C C . SER A 1 92 ? -46.164 -11.697 23.483 1.00 46.69 92 SER A C 1
ATOM 691 O O . SER A 1 92 ? -47.095 -11.212 22.839 1.00 46.69 92 SER A O 1
ATOM 693 N N . ALA A 1 93 ? -45.076 -10.996 23.807 1.00 44.78 93 ALA A N 1
ATOM 694 C CA . ALA A 1 93 ? -44.716 -9.772 23.124 1.00 44.78 93 ALA A CA 1
ATOM 695 C C . ALA A 1 93 ? -44.350 -10.237 21.725 1.00 44.78 93 ALA A C 1
ATOM 697 O O . ALA A 1 93 ? -43.373 -10.963 21.567 1.00 44.78 93 ALA A O 1
ATOM 698 N N . ALA A 1 94 ? -45.228 -9.927 20.771 1.00 44.09 94 ALA A N 1
ATOM 699 C CA . ALA A 1 94 ? -45.053 -10.212 19.363 1.00 44.09 94 ALA A CA 1
ATOM 700 C C . ALA A 1 94 ? -43.591 -9.969 18.983 1.00 44.09 94 ALA A C 1
ATOM 702 O O . ALA A 1 94 ? -43.106 -8.835 18.996 1.00 44.09 94 ALA A O 1
ATOM 703 N N . GLU A 1 95 ? -42.903 -11.075 18.728 1.00 45.03 95 GLU A N 1
ATOM 704 C CA . GLU A 1 95 ? -41.589 -11.125 18.127 1.00 45.03 95 GLU A CA 1
ATOM 705 C C . GLU A 1 95 ? -41.777 -10.414 16.793 1.00 45.03 95 GLU A C 1
ATOM 707 O O . GLU A 1 95 ? -42.415 -10.932 15.879 1.00 45.03 95 GLU A O 1
ATOM 712 N N . SER A 1 96 ? -41.392 -9.140 16.744 1.00 48.56 96 SER A N 1
ATOM 713 C CA . SER A 1 96 ? -41.408 -8.405 15.492 1.00 48.56 96 SER A CA 1
ATOM 714 C C . SER A 1 96 ? -40.362 -9.101 14.642 1.00 48.56 96 SER A C 1
ATOM 716 O O . SER A 1 96 ? -39.171 -9.000 14.942 1.00 48.56 96 SER A O 1
ATOM 718 N N . GLU A 1 97 ? -40.820 -9.895 13.671 1.00 58.59 97 GLU A N 1
ATOM 719 C CA . GLU A 1 97 ? -39.963 -10.419 12.616 1.00 58.59 97 GLU A CA 1
ATOM 720 C C . GLU A 1 97 ? -39.050 -9.275 12.163 1.00 58.59 97 GLU A C 1
ATOM 722 O O . GLU A 1 97 ? -39.552 -8.165 11.943 1.00 58.59 97 GLU A O 1
ATOM 727 N N . PRO A 1 98 ? -37.724 -9.491 12.102 1.00 63.78 98 PRO A N 1
ATOM 728 C CA . PRO A 1 98 ? -36.822 -8.454 11.638 1.00 63.78 98 PRO A CA 1
ATOM 729 C C . PRO A 1 98 ? -37.295 -8.017 10.255 1.00 63.78 98 PRO A C 1
ATOM 731 O O . PRO A 1 98 ? -37.376 -8.831 9.334 1.00 63.78 98 PRO A O 1
ATOM 734 N N . ASP A 1 99 ? -37.669 -6.744 10.142 1.00 75.81 99 ASP A N 1
ATOM 735 C CA . ASP A 1 99 ? -38.265 -6.214 8.927 1.00 75.81 99 ASP A CA 1
ATOM 736 C C . ASP A 1 99 ? -37.276 -6.419 7.775 1.00 75.81 99 ASP A C 1
ATOM 738 O O . ASP A 1 99 ? -36.105 -6.031 7.868 1.00 75.81 99 ASP A O 1
ATOM 742 N N . ALA A 1 100 ? -37.721 -7.066 6.696 1.00 75.12 100 ALA A N 1
ATOM 743 C CA . ALA A 1 100 ? -36.854 -7.386 5.564 1.00 75.12 100 ALA A CA 1
ATOM 744 C C . ALA A 1 100 ? -36.168 -6.127 5.006 1.00 75.12 100 ALA A C 1
ATOM 746 O O . ALA A 1 100 ? -35.008 -6.186 4.600 1.00 75.12 100 ALA A O 1
ATOM 747 N N . ALA A 1 101 ? -36.826 -4.963 5.085 1.00 79.88 101 ALA A N 1
ATOM 748 C CA . ALA A 1 101 ? -36.240 -3.703 4.650 1.00 79.88 101 ALA A CA 1
ATOM 749 C C . ALA A 1 101 ? -35.125 -3.214 5.586 1.00 79.88 101 ALA A C 1
ATOM 751 O O . ALA A 1 101 ? -34.227 -2.500 5.150 1.00 79.88 101 ALA A O 1
ATOM 752 N N . GLU A 1 102 ? -35.147 -3.560 6.874 1.00 86.00 102 GLU A N 1
ATOM 753 C CA . GLU A 1 102 ? -34.049 -3.263 7.797 1.00 86.00 102 GLU A CA 1
ATOM 754 C C . GLU A 1 102 ? -32.838 -4.156 7.545 1.00 86.00 102 GLU A C 1
ATOM 756 O O . GLU A 1 102 ? -31.711 -3.664 7.502 1.00 86.00 102 GLU A O 1
ATOM 761 N N . LEU A 1 103 ? -33.073 -5.441 7.291 1.00 87.69 103 LEU A N 1
ATOM 762 C CA . LEU A 1 103 ? -32.022 -6.383 6.917 1.00 87.69 103 LEU A CA 1
ATOM 763 C C . LEU A 1 103 ? -31.311 -5.933 5.631 1.00 87.69 103 LEU A C 1
ATOM 765 O O . LEU A 1 103 ? -30.081 -5.866 5.605 1.00 87.69 103 LEU A O 1
ATOM 769 N N . GLU A 1 104 ? -32.060 -5.486 4.620 1.00 85.06 104 GLU A N 1
ATOM 770 C CA . GLU A 1 104 ? -31.486 -4.925 3.392 1.00 85.06 104 GLU A CA 1
ATOM 771 C C . GLU A 1 104 ? -30.677 -3.639 3.633 1.00 85.06 104 GLU A C 1
ATOM 773 O O . GLU A 1 104 ? -29.619 -3.468 3.022 1.00 85.06 104 GLU A O 1
ATOM 778 N N . ARG A 1 105 ? -31.087 -2.762 4.568 1.00 90.69 105 ARG A N 1
ATOM 779 C CA . ARG A 1 105 ? -30.285 -1.577 4.955 1.00 90.69 105 ARG A CA 1
ATOM 780 C C . ARG A 1 105 ? -28.919 -1.957 5.524 1.00 90.69 105 ARG A C 1
ATOM 782 O O . ARG A 1 105 ? -27.953 -1.225 5.315 1.00 90.69 105 ARG A O 1
ATOM 789 N N . TYR A 1 106 ? -28.835 -3.079 6.235 1.00 88.88 106 TYR A N 1
ATOM 790 C CA . TYR A 1 106 ? -27.585 -3.613 6.780 1.00 88.88 106 TYR A CA 1
ATOM 791 C C . TYR A 1 106 ? -26.805 -4.480 5.778 1.00 88.88 106 TYR A C 1
ATOM 793 O O . TYR A 1 106 ? -25.769 -5.041 6.132 1.00 88.88 106 TYR A O 1
ATOM 801 N N . GLY A 1 107 ? -27.271 -4.581 4.527 1.00 89.06 107 GLY A N 1
ATOM 802 C CA . GLY A 1 107 ? -26.657 -5.416 3.493 1.00 89.06 107 GLY A CA 1
ATOM 803 C C . GLY A 1 107 ? -26.926 -6.912 3.669 1.00 89.06 107 GLY A C 1
ATOM 804 O O . GLY A 1 107 ? -26.272 -7.731 3.027 1.00 89.06 107 GLY A O 1
ATOM 805 N N . ILE A 1 108 ? -27.878 -7.279 4.529 1.00 92.25 108 ILE A N 1
ATOM 806 C CA . ILE A 1 108 ? -28.324 -8.655 4.742 1.00 92.25 108 ILE A CA 1
ATOM 807 C C . ILE A 1 108 ? -29.383 -8.964 3.681 1.00 92.25 108 ILE A C 1
ATOM 809 O O . ILE A 1 108 ? -30.584 -8.861 3.922 1.00 92.25 108 ILE A O 1
ATOM 813 N N . THR A 1 109 ? -28.919 -9.294 2.476 1.00 93.12 109 THR A N 1
ATOM 814 C CA . THR A 1 109 ? -29.781 -9.684 1.354 1.00 93.12 109 THR A CA 1
ATOM 815 C C . THR A 1 109 ? -30.358 -11.082 1.554 1.00 93.12 109 THR A C 1
ATOM 817 O O . THR A 1 109 ? -29.805 -11.904 2.286 1.00 93.12 109 THR A O 1
ATOM 820 N N . ASP A 1 110 ? -31.464 -11.373 0.870 1.00 89.19 110 ASP A N 1
ATOM 821 C CA . ASP A 1 110 ? -32.079 -12.703 0.904 1.00 89.19 110 ASP A CA 1
ATOM 822 C C . ASP A 1 110 ? -31.112 -13.809 0.428 1.00 89.19 110 ASP A C 1
ATOM 824 O O . ASP A 1 110 ? -30.962 -14.828 1.097 1.00 89.19 110 ASP A O 1
ATOM 828 N N . ASP A 1 111 ? -30.332 -13.531 -0.623 1.00 91.00 111 ASP A N 1
ATOM 829 C CA . ASP A 1 111 ? -29.266 -14.405 -1.141 1.00 91.00 111 ASP A CA 1
ATOM 830 C C . ASP A 1 111 ? -28.188 -14.719 -0.083 1.00 91.00 111 ASP A C 1
ATOM 832 O O . ASP A 1 111 ? -27.796 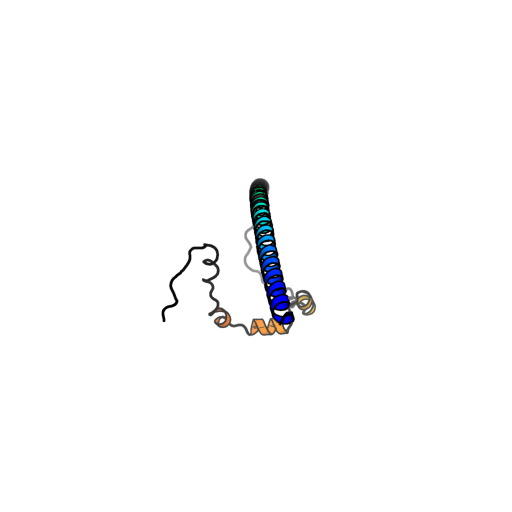-15.872 0.099 1.00 91.00 111 ASP A O 1
ATOM 836 N N . LEU A 1 112 ? -27.767 -13.718 0.706 1.00 92.50 112 LEU A N 1
ATOM 837 C CA . LEU A 1 112 ? -26.808 -13.920 1.796 1.00 92.50 112 LEU A CA 1
ATOM 838 C C . LEU A 1 112 ? -27.388 -14.812 2.903 1.00 92.50 112 LEU A C 1
ATOM 840 O O . LEU A 1 112 ? -26.671 -15.627 3.487 1.00 92.50 112 LEU A O 1
ATOM 844 N N . ARG A 1 113 ? -28.684 -14.667 3.198 1.00 89.88 113 ARG A N 1
ATOM 845 C CA . ARG A 1 113 ? -29.377 -15.476 4.211 1.00 89.88 113 ARG A CA 1
ATOM 846 C C . ARG A 1 113 ? -29.492 -16.928 3.762 1.00 89.88 113 ARG A C 1
ATOM 848 O O . ARG A 1 113 ? -29.203 -17.820 4.558 1.00 89.88 113 ARG A O 1
ATOM 855 N N . GLU A 1 114 ? -29.852 -17.167 2.504 1.00 92.06 114 GLU A N 1
ATOM 856 C CA . GLU A 1 114 ? -29.904 -18.513 1.925 1.00 92.06 114 GLU A CA 1
ATOM 857 C C . GLU A 1 114 ? -28.511 -19.159 1.887 1.00 92.06 114 GLU A C 1
ATOM 859 O O . GLU A 1 114 ? -28.347 -20.309 2.302 1.00 92.06 114 GLU A O 1
ATOM 864 N N . PHE A 1 115 ? -27.485 -18.396 1.499 1.00 90.94 115 PHE A N 1
ATOM 865 C CA . PHE A 1 115 ? -26.098 -18.854 1.481 1.00 90.94 115 PHE A CA 1
ATOM 866 C C . PHE A 1 115 ? -25.608 -19.300 2.866 1.00 90.94 115 PHE A C 1
ATOM 868 O O . PHE A 1 115 ? -25.073 -20.402 3.011 1.00 90.94 115 PHE A O 1
ATOM 875 N N . VAL A 1 116 ? -25.819 -18.477 3.900 1.00 88.69 116 VAL A N 1
ATOM 876 C CA . VAL A 1 116 ? -25.435 -18.811 5.283 1.00 88.69 116 VAL A CA 1
ATOM 877 C C . VAL A 1 116 ? -26.238 -20.002 5.804 1.00 88.69 116 VAL A C 1
ATOM 879 O O . VAL A 1 116 ? -25.678 -20.863 6.478 1.00 88.69 116 VAL A O 1
ATOM 882 N N . ASN A 1 117 ? -27.523 -20.100 5.458 1.00 87.62 117 ASN A N 1
ATOM 883 C CA . ASN A 1 117 ? -28.366 -21.232 5.842 1.00 87.62 117 ASN A CA 1
ATOM 884 C C . ASN A 1 117 ? -27.912 -22.552 5.185 1.00 87.62 117 ASN A C 1
ATOM 886 O O . ASN A 1 117 ? -28.069 -23.627 5.761 1.00 87.62 117 ASN A O 1
ATOM 890 N N . GLY A 1 118 ? -27.300 -22.475 4.000 1.00 86.44 118 GLY A N 1
ATOM 891 C CA . GLY A 1 118 ? -26.651 -23.602 3.329 1.00 86.44 118 GLY A CA 1
ATOM 892 C C . GLY A 1 118 ? -25.286 -23.992 3.914 1.00 86.44 118 GLY A C 1
ATOM 893 O O . GLY A 1 118 ? -24.782 -25.080 3.616 1.00 86.44 118 GLY A O 1
ATOM 894 N N . MET A 1 119 ? -24.670 -23.153 4.758 1.00 86.19 119 MET A N 1
ATOM 895 C CA . MET A 1 119 ? -23.401 -23.489 5.403 1.00 86.19 119 MET A CA 1
ATOM 896 C C . MET A 1 119 ? -23.615 -24.515 6.516 1.00 86.19 119 MET A C 1
ATOM 898 O O . MET A 1 119 ? -24.310 -24.293 7.502 1.00 86.19 119 MET A O 1
ATOM 902 N N . THR A 1 120 ? -22.922 -25.644 6.400 1.00 84.25 120 THR A N 1
ATOM 903 C CA . THR A 1 120 ? -22.849 -26.658 7.459 1.00 84.25 120 THR A CA 1
ATOM 904 C C . THR A 1 120 ? -21.504 -26.595 8.179 1.00 84.25 120 THR A C 1
ATOM 906 O O . THR A 1 120 ? -20.528 -26.055 7.654 1.00 84.25 120 THR A O 1
ATOM 909 N N . ILE A 1 121 ? -21.410 -27.202 9.368 1.00 75.25 121 ILE A N 1
ATOM 910 C CA . ILE A 1 121 ? -20.166 -27.283 10.159 1.00 75.25 121 ILE A CA 1
ATOM 911 C C . ILE A 1 121 ? -18.998 -27.872 9.341 1.00 75.25 121 ILE A C 1
ATOM 913 O O . ILE A 1 121 ? -17.846 -27.503 9.561 1.00 75.25 121 ILE A O 1
ATOM 917 N N . SER A 1 122 ? -19.263 -28.730 8.344 1.00 74.31 122 SER A N 1
ATOM 918 C CA . SER A 1 122 ? -18.205 -29.259 7.473 1.00 74.31 122 SER A CA 1
ATOM 919 C C . SER A 1 122 ? -17.522 -28.192 6.619 1.00 74.31 122 SER A C 1
ATOM 921 O O . SER A 1 122 ? -16.351 -28.360 6.295 1.00 74.31 122 SER A O 1
ATOM 923 N N . THR A 1 123 ? -18.207 -27.089 6.301 1.00 78.00 123 THR A N 1
ATOM 924 C CA . THR A 1 123 ? -17.655 -25.951 5.537 1.00 78.00 123 THR A CA 1
ATOM 925 C C . THR A 1 123 ? -16.461 -25.311 6.250 1.00 78.00 123 THR A C 1
ATOM 927 O O . THR A 1 123 ? -15.561 -24.782 5.609 1.00 78.00 123 THR A O 1
ATOM 930 N N . PHE A 1 124 ? -16.411 -25.415 7.580 1.00 76.00 124 PHE A N 1
ATOM 931 C CA . PHE A 1 124 ? -15.336 -24.870 8.410 1.00 76.00 124 PHE A CA 1
ATOM 932 C C . PHE A 1 124 ? -14.276 -25.913 8.793 1.00 76.00 124 PHE A C 1
ATOM 934 O O . PHE A 1 124 ? -13.275 -25.567 9.416 1.00 76.00 124 PHE A O 1
ATOM 941 N N . ARG A 1 125 ? -14.466 -27.192 8.433 1.00 71.56 125 ARG A N 1
ATOM 942 C CA . ARG A 1 125 ? -13.581 -28.298 8.845 1.00 71.56 125 ARG A CA 1
ATOM 943 C C . ARG A 1 125 ? -12.188 -28.214 8.219 1.00 71.56 125 ARG A C 1
ATOM 945 O O . ARG A 1 125 ? -11.219 -28.618 8.851 1.00 71.56 125 ARG A O 1
ATOM 952 N N . ASP A 1 126 ? -12.102 -27.684 7.003 1.00 71.00 126 ASP A N 1
ATOM 953 C CA . ASP A 1 126 ? -10.843 -27.478 6.276 1.00 71.00 126 ASP A CA 1
ATOM 954 C C . ASP A 1 126 ? -10.215 -26.104 6.556 1.00 71.00 126 ASP A C 1
ATOM 956 O O . ASP A 1 126 ? -9.196 -25.757 5.967 1.00 71.00 126 ASP A O 1
ATOM 960 N N . PHE A 1 127 ? -10.799 -25.301 7.456 1.00 69.19 127 PHE A N 1
ATOM 961 C CA . PHE A 1 127 ? -10.248 -23.991 7.775 1.00 69.19 127 PHE A CA 1
ATOM 962 C C . PHE A 1 127 ? -9.060 -24.148 8.740 1.00 69.19 127 PHE A C 1
ATOM 964 O O . PHE A 1 127 ? -9.248 -24.584 9.882 1.00 69.19 127 PHE A O 1
ATOM 971 N N . PRO A 1 128 ? -7.822 -23.806 8.336 1.00 73.94 128 PRO A N 1
ATOM 972 C CA . PRO A 1 128 ? -6.649 -23.983 9.179 1.00 73.94 128 PRO A CA 1
ATOM 973 C C . PRO A 1 128 ? -6.622 -22.915 10.281 1.00 73.94 128 PRO A C 1
ATOM 975 O O . PRO A 1 128 ? -5.914 -21.914 10.191 1.00 73.94 128 PRO A O 1
ATOM 978 N N . LEU A 1 129 ? -7.349 -23.155 11.376 1.00 65.06 129 LEU A N 1
ATOM 979 C CA . LEU A 1 129 ? -7.364 -22.288 12.566 1.00 65.06 129 LEU A CA 1
ATOM 980 C C . LEU A 1 129 ? -5.973 -22.144 13.219 1.00 65.06 129 LEU A C 1
ATOM 982 O O . LEU A 1 129 ? -5.740 -21.242 14.015 1.00 65.06 129 LEU A O 1
ATOM 986 N N . GLN A 1 130 ? -5.032 -23.022 12.863 1.00 61.47 130 GLN A N 1
ATOM 987 C CA . GLN A 1 130 ? -3.699 -23.126 13.461 1.00 61.47 130 GLN A CA 1
ATOM 988 C C . GLN A 1 130 ? -2.628 -22.286 12.733 1.00 61.47 130 GLN A C 1
ATOM 990 O O . GLN A 1 130 ? -1.511 -22.161 13.226 1.00 61.47 130 GLN A O 1
ATOM 995 N N . GLY A 1 131 ? -2.947 -21.678 11.581 1.00 56.34 131 GLY A N 1
ATOM 996 C CA . GLY A 1 131 ? -1.981 -20.897 10.789 1.00 56.34 131 GLY A CA 1
ATOM 997 C C . GLY A 1 131 ? -1.803 -19.435 11.221 1.00 56.34 131 GLY A C 1
ATOM 998 O O . GLY A 1 131 ? -0.775 -18.830 10.923 1.00 56.34 131 GLY A O 1
ATOM 999 N N . ALA A 1 132 ? -2.770 -18.854 11.939 1.00 52.62 132 ALA A N 1
ATOM 1000 C CA . ALA A 1 132 ? -2.768 -17.415 12.232 1.00 52.62 132 ALA A CA 1
ATOM 1001 C C . ALA A 1 132 ? -1.824 -17.012 13.382 1.00 52.62 132 ALA A C 1
ATOM 1003 O O . ALA A 1 132 ? -1.343 -15.881 13.414 1.00 52.62 132 ALA A O 1
ATOM 1004 N N . VAL A 1 133 ? -1.508 -17.932 14.301 1.00 50.81 133 VAL A N 1
ATOM 1005 C CA . VAL A 1 133 ? -0.668 -17.635 15.478 1.00 50.81 133 VAL A CA 1
ATOM 1006 C C . VAL A 1 133 ? 0.836 -17.793 15.225 1.00 50.81 133 VAL A C 1
ATOM 1008 O O . VAL A 1 133 ? 1.635 -17.180 15.924 1.00 50.81 133 VAL A O 1
ATOM 1011 N N . HIS A 1 134 ? 1.253 -18.554 14.206 1.00 49.47 134 HIS A N 1
ATOM 1012 C CA . HIS A 1 134 ? 2.680 -18.778 13.918 1.00 49.47 134 HIS A CA 1
ATOM 1013 C C . HIS A 1 134 ? 3.280 -17.795 12.897 1.00 49.47 134 HIS A C 1
ATOM 1015 O O . HIS A 1 134 ? 4.498 -17.659 12.825 1.00 49.47 134 HIS A O 1
ATOM 1021 N N . SER A 1 135 ? 2.455 -17.048 12.154 1.00 52.88 135 SER A N 1
ATOM 1022 C CA . SER A 1 135 ? 2.929 -16.043 11.185 1.00 52.88 135 SER A CA 1
ATOM 1023 C C . SER A 1 135 ? 3.551 -14.800 11.835 1.00 52.88 135 SER A C 1
ATOM 1025 O O . SER A 1 135 ? 4.296 -14.081 11.173 1.00 52.88 135 SER A O 1
ATOM 1027 N N . TRP A 1 136 ? 3.239 -14.517 13.101 1.00 45.12 136 TRP A N 1
ATOM 1028 C CA . TRP A 1 136 ? 3.662 -13.285 13.776 1.00 45.12 136 TRP A CA 1
ATOM 1029 C C . TRP A 1 136 ? 4.949 -13.422 14.592 1.00 45.12 136 TRP A C 1
ATOM 1031 O O . TRP A 1 136 ? 5.530 -12.407 14.968 1.00 45.12 136 TRP A O 1
ATOM 1041 N N . LEU A 1 137 ? 5.433 -14.645 14.839 1.00 46.62 137 LEU A N 1
ATOM 1042 C CA . LEU A 1 137 ? 6.606 -14.878 15.688 1.00 46.62 137 LEU A CA 1
ATOM 1043 C C . LEU A 1 137 ? 7.844 -15.356 14.922 1.00 46.62 137 LEU A C 1
ATOM 1045 O O . LEU A 1 137 ? 8.634 -16.090 15.494 1.00 46.62 137 LEU A O 1
ATOM 1049 N N . GLY A 1 138 ? 8.015 -14.963 13.654 1.00 47.94 138 GLY A N 1
ATOM 1050 C CA . GLY A 1 138 ? 9.320 -14.871 12.974 1.00 47.94 138 GLY A CA 1
ATOM 1051 C C . GLY A 1 138 ? 10.381 -15.950 13.260 1.00 47.94 138 GLY A C 1
ATOM 1052 O O . GLY A 1 138 ? 11.567 -15.628 13.259 1.00 47.94 138 GLY A O 1
ATOM 1053 N N . LEU A 1 139 ? 9.996 -17.204 13.504 1.00 49.91 139 LEU A N 1
ATOM 1054 C CA . LEU A 1 139 ? 10.895 -18.330 13.731 1.00 49.91 139 LEU A CA 1
ATOM 1055 C C . LEU A 1 139 ? 10.601 -19.342 12.635 1.00 49.91 139 LEU A C 1
ATOM 1057 O O . LEU A 1 139 ? 9.559 -19.994 12.610 1.00 49.91 139 LEU A O 1
ATOM 1061 N N . GLY A 1 140 ? 11.504 -19.344 11.660 1.00 48.78 140 GLY A N 1
ATOM 1062 C CA . GLY A 1 140 ? 11.330 -20.018 10.391 1.00 48.78 140 GLY A CA 1
ATOM 1063 C C . GLY A 1 140 ? 11.216 -21.531 10.492 1.00 48.78 140 GLY A C 1
ATOM 1064 O O . GLY A 1 140 ? 11.723 -22.165 11.413 1.00 48.78 140 GLY A O 1
ATOM 1065 N N . ASP A 1 141 ? 10.629 -22.101 9.447 1.00 41.06 141 ASP A N 1
ATOM 1066 C CA . ASP A 1 141 ? 10.734 -23.523 9.167 1.00 41.06 141 ASP A CA 1
ATOM 1067 C C . ASP A 1 141 ? 11.322 -23.714 7.763 1.00 41.06 141 ASP A C 1
ATOM 1069 O O . ASP A 1 141 ? 10.644 -23.992 6.773 1.00 41.06 141 ASP A O 1
ATOM 1073 N N . SER A 1 142 ? 12.640 -23.511 7.674 1.00 51.41 142 SER A N 1
ATOM 1074 C CA . SER A 1 142 ? 13.460 -24.101 6.617 1.00 51.41 142 SER A CA 1
ATOM 1075 C C . SER A 1 142 ? 13.558 -25.597 6.887 1.00 51.41 142 SER A C 1
ATOM 1077 O O . SER A 1 142 ? 14.534 -26.042 7.488 1.00 51.41 142 SER A O 1
ATOM 1079 N N . ARG A 1 143 ? 12.541 -26.362 6.481 1.00 54.41 143 ARG A N 1
ATOM 1080 C CA . ARG A 1 143 ? 12.616 -27.795 6.139 1.00 54.41 143 ARG A CA 1
ATOM 1081 C C . ARG A 1 143 ? 11.213 -28.325 5.869 1.00 54.41 143 ARG A C 1
ATOM 1083 O O . ARG A 1 143 ? 10.562 -28.823 6.772 1.00 54.41 143 ARG A O 1
ATOM 1090 N N . ARG A 1 144 ? 10.766 -28.270 4.612 1.00 51.09 144 ARG A N 1
ATOM 1091 C CA . ARG A 1 144 ? 9.792 -29.222 4.035 1.00 51.09 144 ARG A CA 1
ATOM 1092 C C . ARG A 1 144 ? 9.639 -28.992 2.528 1.00 51.09 144 ARG A C 1
ATOM 1094 O O . ARG A 1 144 ? 8.595 -28.587 2.048 1.00 51.09 144 ARG A O 1
ATOM 1101 N N . TRP A 1 145 ? 10.714 -29.259 1.793 1.00 41.59 145 TRP A N 1
ATOM 1102 C CA . TRP A 1 145 ? 10.659 -29.586 0.364 1.00 41.59 145 TRP A CA 1
ATOM 1103 C C . TRP A 1 145 ? 11.683 -30.685 0.094 1.00 41.59 145 TRP A C 1
ATOM 1105 O O . TRP A 1 145 ? 12.742 -30.449 -0.475 1.00 41.59 145 TRP A O 1
ATOM 1115 N N . ILE A 1 146 ? 11.388 -31.879 0.607 1.00 49.88 146 ILE A N 1
ATOM 1116 C CA . ILE A 1 146 ? 11.909 -33.138 0.074 1.00 49.88 146 ILE A CA 1
ATOM 1117 C C . ILE A 1 146 ? 10.748 -34.129 0.154 1.00 49.88 146 ILE A C 1
ATOM 1119 O O . ILE A 1 146 ? 10.528 -34.731 1.204 1.00 49.88 146 ILE A O 1
ATOM 1123 N N . ASN A 1 147 ? 9.956 -34.190 -0.913 1.00 41.75 147 ASN A N 1
ATOM 1124 C CA . ASN A 1 147 ? 9.596 -35.422 -1.619 1.00 41.75 147 ASN A CA 1
ATOM 1125 C C . ASN A 1 147 ? 8.901 -35.038 -2.927 1.00 41.75 147 ASN A C 1
ATOM 1127 O O . ASN A 1 147 ? 7.850 -34.365 -2.837 1.00 41.75 147 ASN A O 1
#

Foldseek 3Di:
DVPVVVVVVVVVVVVVVVVVVVVVVVVVVVVVVVVVVVVVVVVVVVVVVVVVVVVVVVVVVVVVVVVVVVVVVVPDPDPPDPDDPDDDDDDPPDPPDPPQVVCVVVVNDPVVVVVVVPDDPVNCVPPPPPPPVPVPPPDDDPDDPDD

Organism: Aegilops tauschii subsp. strangulata (NCBI:txid200361)

Solvent-accessible surface area (backbone atoms only — not comparable to full-atom values): 9190 Å² total; per-residue (Å²): 127,62,68,63,56,50,51,51,50,50,52,52,53,50,52,51,53,52,50,54,50,50,54,50,50,50,50,53,50,51,51,52,51,51,53,51,52,51,52,50,52,49,55,51,52,54,50,51,51,54,51,49,52,50,52,54,52,53,49,54,51,50,52,55,50,52,52,52,52,56,54,56,61,71,71,55,82,78,79,82,76,75,85,82,77,82,84,71,89,72,79,80,72,78,76,72,71,80,50,68,70,56,37,47,74,74,68,52,40,70,69,56,52,55,52,57,71,68,59,51,76,71,76,56,68,80,56,70,82,77,58,73,73,62,73,78,63,84,70,83,80,95,78,87,87,85,132

pLDDT: mean 73.44, std 15.75, range [41.06, 93.12]

Sequence (147 aa):
MDLWERARSFAGEAAKRSQELSLEAAKRSSVLVSETAKKSKEIFSETAIKSREMAAEATKQADLLAGQIMHLASDIPVPSIPPIPAISPLPSAAESEPDAAELERYGITDDLREFVNGMTISTFRDFPLQGAVHSWLGLGDSRRWIN

Radius of gyration: 37.27 Å; Cα contacts (8 Å, |Δi|>4): 5; chains: 1; bounding box: 91×46×95 Å

Mean predicted aligned error: 22.04 Å